Protein AF-A0A954WQY6-F1 (afdb_monomer_lite)

Radius of gyration: 21.57 Å; chains: 1; bounding box: 48×18×63 Å

Foldseek 3Di:
DLVVLVVVLVVLVVVLVVLLVVLVVVVVVLPDDQPPPDDPDPPVLSVVLVVLSVVLVVVLVVLVVVLVVLLVVLVVVLVVLVVVLVVQPDPVSNVVSSVVSSVSSVVSSVVSSVSSVVSSVVSSVSSVVSVPPDD

pLDDT: mean 75.96, std 9.64, range [44.84, 89.06]

Structure (mmCIF, N/CA/C/O backbone):
data_AF-A0A954WQY6-F1
#
_entry.id   AF-A0A954WQY6-F1
#
loop_
_atom_site.group_PDB
_atom_site.id
_atom_site.type_symbol
_atom_site.label_atom_id
_atom_site.label_alt_id
_atom_site.label_comp_id
_atom_site.label_asym_id
_atom_site.label_entity_id
_atom_site.label_seq_id
_atom_site.pdbx_PDB_ins_code
_atom_site.Cartn_x
_atom_site.Cartn_y
_atom_site.Cartn_z
_atom_site.occupancy
_atom_site.B_iso_or_equiv
_atom_site.auth_seq_id
_atom_site.auth_comp_id
_atom_site.auth_asym_id
_atom_site.auth_atom_id
_atom_site.pdbx_PDB_model_num
ATOM 1 N N . MET A 1 1 ? -9.057 7.140 26.410 1.00 55.81 1 MET A N 1
ATOM 2 C CA . MET A 1 1 ? -8.182 6.121 25.776 1.00 55.81 1 MET A CA 1
ATOM 3 C C . MET A 1 1 ? -8.582 5.864 24.334 1.00 55.81 1 MET A C 1
ATOM 5 O O . MET A 1 1 ? -7.704 5.956 23.494 1.00 55.81 1 MET A O 1
ATOM 9 N N . PHE A 1 2 ? -9.859 5.586 24.039 1.00 59.62 2 PHE A N 1
ATOM 10 C CA . PHE A 1 2 ? -10.341 5.414 22.661 1.00 59.62 2 PHE A CA 1
ATOM 11 C C . PHE A 1 2 ? -9.969 6.595 21.755 1.00 59.62 2 PHE A C 1
ATOM 13 O O . PHE A 1 2 ? -9.351 6.368 20.725 1.00 59.62 2 PHE A O 1
ATOM 20 N N . ASP A 1 3 ? -10.215 7.830 22.200 1.00 64.06 3 ASP A N 1
ATOM 21 C CA . ASP A 1 3 ? -9.901 9.039 21.419 1.00 64.06 3 ASP A CA 1
ATOM 22 C C . ASP A 1 3 ? -8.411 9.155 21.086 1.00 64.06 3 ASP A C 1
ATOM 24 O O . ASP A 1 3 ? -8.039 9.417 19.953 1.00 64.06 3 ASP A O 1
ATOM 28 N N . GLN A 1 4 ? -7.535 8.856 22.047 1.00 67.56 4 GLN A N 1
ATOM 29 C CA . GLN A 1 4 ? -6.088 8.893 21.835 1.00 67.56 4 GLN A CA 1
ATOM 30 C C . GLN A 1 4 ? -5.614 7.805 20.860 1.00 67.56 4 GLN A C 1
ATOM 32 O O . GLN A 1 4 ? -4.692 8.025 20.078 1.00 67.56 4 GLN A O 1
ATOM 37 N N . VAL A 1 5 ? -6.232 6.621 20.895 1.00 63.41 5 VAL A N 1
ATOM 38 C CA . VAL A 1 5 ? -5.923 5.544 19.946 1.00 63.41 5 VAL A CA 1
ATOM 39 C C . VAL A 1 5 ? -6.480 5.877 18.557 1.00 63.41 5 VAL A C 1
ATOM 41 O O . VAL A 1 5 ? -5.782 5.655 17.570 1.00 63.41 5 VAL A O 1
ATOM 44 N N . PHE A 1 6 ? -7.667 6.484 18.480 1.00 66.94 6 PHE A N 1
ATOM 45 C CA . PHE A 1 6 ? -8.262 6.973 17.237 1.00 66.94 6 PHE A CA 1
ATOM 46 C C . PHE A 1 6 ? -7.400 8.057 16.593 1.00 66.94 6 PHE A C 1
ATOM 48 O O . PHE A 1 6 ? -7.038 7.941 15.428 1.00 66.94 6 PHE A O 1
ATOM 55 N N . GLU A 1 7 ? -6.982 9.061 17.365 1.00 74.62 7 GLU A N 1
ATOM 56 C CA . GLU A 1 7 ? -6.066 10.106 16.908 1.00 74.62 7 GLU A CA 1
ATOM 57 C C . GLU A 1 7 ? -4.739 9.526 16.409 1.00 74.62 7 GLU A C 1
ATOM 59 O O . GLU A 1 7 ? -4.198 9.984 15.402 1.00 74.62 7 GLU A O 1
ATOM 64 N N . ASN A 1 8 ? -4.201 8.511 17.090 1.00 71.94 8 ASN A N 1
ATOM 65 C CA . ASN A 1 8 ? -2.978 7.840 16.657 1.00 71.94 8 ASN A CA 1
ATOM 66 C C . ASN A 1 8 ? -3.186 7.055 15.357 1.00 71.94 8 ASN A C 1
ATOM 68 O O . ASN A 1 8 ? -2.319 7.101 14.485 1.00 71.94 8 ASN A O 1
ATOM 72 N N . LEU A 1 9 ? -4.321 6.367 15.201 1.00 69.00 9 LEU A N 1
ATOM 73 C CA . LEU A 1 9 ? -4.669 5.675 13.960 1.00 69.00 9 LEU A CA 1
ATOM 74 C C . LEU A 1 9 ? -4.860 6.673 12.818 1.00 69.00 9 LEU A C 1
ATO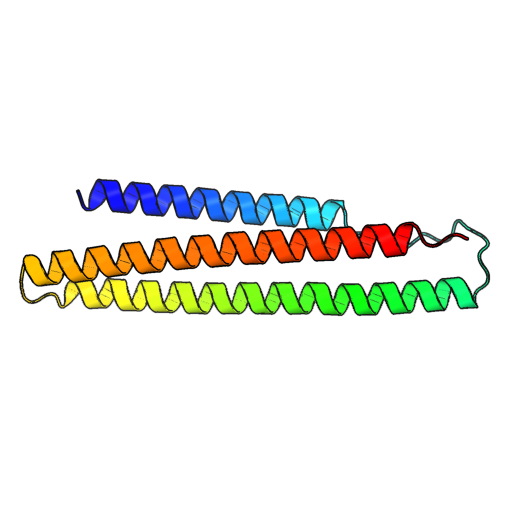M 76 O O . LEU A 1 9 ? -4.337 6.453 11.727 1.00 69.00 9 LEU A O 1
ATOM 80 N N . GLN A 1 10 ? -5.553 7.782 13.068 1.00 74.44 10 GLN A N 1
ATOM 81 C CA . GLN A 1 10 ? -5.750 8.846 12.094 1.00 74.44 10 GLN A CA 1
ATOM 82 C C . GLN A 1 10 ? -4.400 9.414 11.646 1.00 74.44 10 GLN A C 1
ATOM 84 O O . GLN A 1 10 ? -4.107 9.417 10.454 1.00 74.44 10 GLN A O 1
ATOM 89 N N . LYS A 1 11 ? -3.527 9.797 12.586 1.00 79.62 11 LYS A N 1
ATOM 90 C CA . LYS A 1 11 ? -2.174 10.291 12.278 1.00 79.62 11 LYS A CA 1
ATOM 91 C C . LYS A 1 11 ? -1.339 9.261 11.517 1.00 79.62 11 LYS A C 1
ATOM 93 O O . LYS A 1 11 ? -0.632 9.623 10.580 1.00 79.62 11 LYS A O 1
ATOM 98 N N . ALA A 1 12 ? -1.411 7.985 11.895 1.00 73.06 12 ALA A N 1
ATOM 99 C CA . ALA A 1 12 ? -0.694 6.915 11.205 1.00 73.06 12 ALA A CA 1
ATOM 100 C C . ALA A 1 12 ? -1.224 6.693 9.784 1.00 73.06 12 ALA A C 1
ATOM 102 O O . ALA A 1 12 ? -0.437 6.497 8.861 1.00 73.06 12 ALA A O 1
ATOM 103 N N . THR A 1 13 ? -2.539 6.787 9.597 1.00 73.94 13 THR A N 1
ATOM 104 C CA . THR A 1 13 ? -3.191 6.687 8.289 1.00 73.94 13 THR A CA 1
ATOM 105 C C . THR A 1 13 ? -2.808 7.872 7.407 1.00 73.94 13 THR A C 1
ATOM 107 O O . THR A 1 13 ? -2.372 7.674 6.278 1.00 73.94 13 THR A O 1
ATOM 110 N N . GLU A 1 14 ? -2.874 9.100 7.927 1.00 76.88 14 GLU A N 1
ATOM 111 C CA . GLU A 1 14 ? -2.449 10.312 7.216 1.00 76.88 14 GLU A CA 1
ATOM 112 C C . GLU A 1 14 ? -0.964 10.260 6.835 1.00 76.88 14 GLU A C 1
ATOM 114 O O . GLU A 1 14 ? -0.594 10.613 5.714 1.00 76.88 14 GLU A O 1
ATOM 119 N N . SER A 1 15 ? -0.110 9.796 7.752 1.00 78.50 15 SER A N 1
ATOM 120 C CA . SER A 1 15 ? 1.321 9.603 7.504 1.00 78.50 15 SER A CA 1
ATOM 121 C C . SER A 1 15 ? 1.570 8.548 6.426 1.00 78.50 15 SER A C 1
ATOM 123 O O . SER A 1 15 ? 2.341 8.790 5.497 1.00 78.50 15 SER A O 1
ATOM 125 N N . SER A 1 16 ? 0.861 7.416 6.498 1.00 71.69 16 SER A N 1
ATOM 126 C CA . SER A 1 16 ? 0.908 6.370 5.477 1.00 71.69 16 SER A CA 1
ATOM 127 C C . SER A 1 16 ? 0.527 6.948 4.116 1.00 71.69 16 SER A C 1
ATOM 129 O O . SER A 1 16 ? 1.340 6.901 3.201 1.00 71.69 16 SER A O 1
ATOM 131 N N . ILE A 1 17 ? -0.627 7.615 3.995 1.00 74.38 17 ILE A N 1
ATOM 132 C CA . ILE A 1 17 ? -1.092 8.229 2.740 1.00 74.38 17 ILE A CA 1
ATOM 133 C C . ILE A 1 17 ? -0.058 9.210 2.176 1.00 74.38 17 ILE A C 1
ATOM 135 O O . ILE A 1 17 ? 0.242 9.155 0.984 1.00 74.38 17 ILE A O 1
ATOM 139 N N . LYS A 1 18 ? 0.522 10.085 3.008 1.00 79.81 18 LYS A N 1
ATOM 140 C CA . LYS A 1 18 ? 1.582 11.009 2.566 1.00 79.81 18 LYS A CA 1
ATOM 141 C C . LYS A 1 18 ? 2.790 10.258 2.019 1.00 79.81 18 LYS A C 1
ATOM 143 O O . LYS A 1 18 ? 3.254 10.572 0.928 1.00 79.81 18 LYS A O 1
ATOM 148 N N . MET A 1 19 ? 3.251 9.232 2.730 1.00 77.12 19 MET A N 1
ATOM 149 C CA . MET A 1 19 ? 4.355 8.394 2.272 1.00 77.12 19 MET A CA 1
ATOM 150 C C . MET A 1 19 ? 4.021 7.712 0.938 1.00 77.12 19 MET A C 1
ATOM 152 O O . MET A 1 19 ? 4.848 7.716 0.031 1.00 77.12 19 MET A O 1
ATOM 156 N N . GLN A 1 20 ? 2.805 7.180 0.778 1.00 70.44 20 GLN A N 1
ATOM 157 C CA . GLN A 1 20 ? 2.357 6.581 -0.482 1.00 70.44 20 GLN A CA 1
ATOM 158 C C . GLN A 1 20 ? 2.352 7.598 -1.629 1.00 70.44 20 GLN A C 1
ATOM 160 O O . GLN A 1 20 ? 2.790 7.277 -2.733 1.00 70.44 20 GLN A O 1
ATOM 165 N N . GLN A 1 21 ? 1.879 8.821 -1.375 1.00 76.50 21 GLN A N 1
ATOM 166 C CA . GLN A 1 21 ? 1.864 9.904 -2.358 1.00 76.50 21 GLN A CA 1
ATOM 167 C C . GLN A 1 21 ? 3.274 10.338 -2.752 1.00 76.50 21 GLN A C 1
ATOM 169 O O . GLN A 1 21 ? 3.531 10.549 -3.934 1.00 76.50 21 GLN A O 1
ATOM 174 N N . ASP A 1 22 ? 4.190 10.464 -1.796 1.00 81.56 22 ASP A N 1
ATOM 175 C CA . ASP A 1 22 ? 5.565 10.874 -2.079 1.00 81.56 22 ASP A CA 1
ATOM 176 C C . ASP A 1 22 ? 6.344 9.771 -2.801 1.00 81.56 22 ASP A C 1
ATOM 178 O O . ASP A 1 22 ? 7.050 10.058 -3.767 1.00 81.56 22 ASP A O 1
ATOM 182 N N . LEU A 1 23 ? 6.137 8.503 -2.431 1.00 74.06 23 LEU A N 1
ATOM 183 C CA . LEU A 1 23 ? 6.650 7.363 -3.193 1.00 74.06 23 LEU A CA 1
ATOM 184 C C . LEU A 1 23 ? 6.102 7.360 -4.620 1.00 74.06 23 LEU A C 1
ATOM 186 O O . LEU A 1 23 ? 6.867 7.173 -5.559 1.00 74.06 23 LEU A O 1
ATOM 190 N N . PHE A 1 24 ? 4.806 7.619 -4.804 1.00 71.88 24 PHE A N 1
ATOM 191 C CA . PHE A 1 24 ? 4.205 7.702 -6.133 1.00 71.88 24 PHE A CA 1
ATOM 192 C C . PHE A 1 24 ? 4.756 8.876 -6.953 1.00 7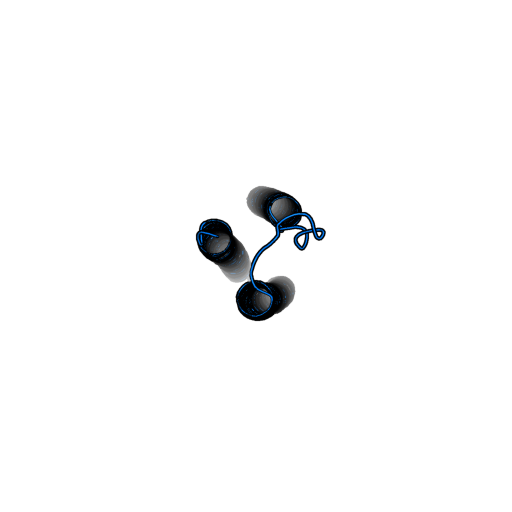1.88 24 PHE A C 1
ATOM 194 O O . PHE A 1 24 ? 5.070 8.703 -8.126 1.00 71.88 24 PHE A O 1
ATOM 201 N N . LYS A 1 25 ? 4.936 10.061 -6.358 1.00 77.94 25 LYS A N 1
ATOM 202 C CA . LYS A 1 25 ? 5.582 11.195 -7.039 1.00 77.94 25 LYS A CA 1
ATOM 203 C C . LYS A 1 25 ? 7.004 10.847 -7.457 1.00 77.94 25 LYS A C 1
ATOM 205 O O . LYS A 1 25 ? 7.370 11.105 -8.596 1.00 77.94 25 LYS A O 1
ATOM 210 N N . ASN A 1 26 ? 7.781 10.241 -6.560 1.00 73.81 26 ASN A N 1
ATOM 211 C CA . ASN A 1 26 ? 9.144 9.811 -6.858 1.00 73.81 26 ASN A CA 1
ATOM 212 C C . ASN A 1 26 ? 9.160 8.742 -7.952 1.00 73.81 26 ASN A C 1
ATOM 214 O O . ASN A 1 26 ? 10.021 8.780 -8.821 1.00 73.81 26 ASN A O 1
ATOM 218 N N . TRP A 1 27 ? 8.181 7.839 -7.957 1.00 70.69 27 TRP A N 1
ATOM 219 C CA . TRP A 1 27 ? 7.988 6.844 -9.007 1.00 70.69 27 TRP A CA 1
ATOM 220 C C . TRP A 1 27 ? 7.685 7.492 -10.359 1.00 70.69 27 TRP A C 1
ATOM 222 O O . TRP A 1 27 ? 8.345 7.177 -11.342 1.00 70.69 27 TRP A O 1
ATOM 232 N N . MET A 1 28 ? 6.772 8.466 -10.400 1.00 70.69 28 MET A N 1
ATOM 233 C CA . MET A 1 28 ? 6.457 9.236 -11.609 1.00 70.69 28 MET A CA 1
ATOM 234 C C . MET A 1 28 ? 7.612 10.139 -12.069 1.00 70.69 28 MET A C 1
ATOM 236 O O . MET A 1 28 ? 7.732 10.407 -13.258 1.00 70.69 28 MET A O 1
ATOM 240 N N . ALA A 1 29 ? 8.459 10.613 -11.153 1.00 70.38 29 ALA A N 1
ATOM 241 C CA . ALA A 1 29 ? 9.625 11.436 -11.470 1.0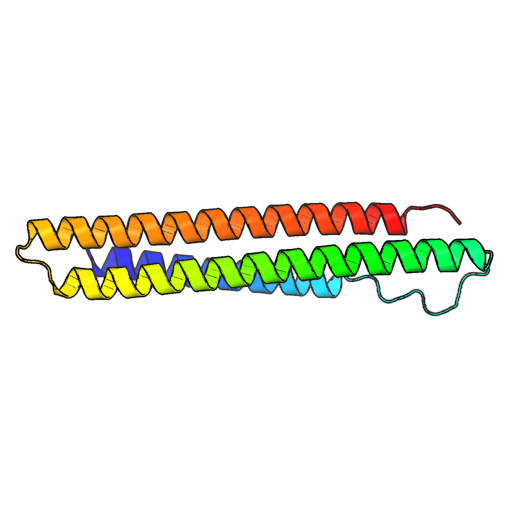0 70.38 29 ALA A CA 1
ATOM 242 C C . ALA A 1 29 ? 10.813 10.602 -11.971 1.00 70.38 29 ALA A C 1
ATOM 244 O O . ALA A 1 29 ? 11.523 11.025 -12.879 1.00 70.38 29 ALA A O 1
ATOM 245 N N . ALA A 1 30 ? 11.019 9.421 -11.386 1.00 65.00 30 ALA A N 1
ATOM 246 C CA . ALA A 1 30 ? 12.020 8.455 -11.825 1.00 65.00 30 ALA A CA 1
ATOM 247 C C . ALA A 1 30 ? 11.580 7.691 -13.076 1.00 65.00 30 ALA A C 1
ATOM 249 O O . ALA A 1 30 ? 12.407 6.999 -13.660 1.00 65.00 30 ALA A O 1
ATOM 250 N N . PHE A 1 31 ? 10.312 7.837 -13.479 1.00 64.25 31 PHE A N 1
ATOM 251 C CA . PHE A 1 31 ? 9.743 7.282 -14.696 1.00 64.25 31 PHE A CA 1
ATOM 252 C C . PHE A 1 31 ? 10.598 7.709 -15.901 1.00 64.25 31 PHE A C 1
ATOM 254 O O . PHE A 1 31 ? 10.590 8.885 -16.279 1.00 64.25 31 PHE A O 1
ATOM 261 N N . PRO A 1 32 ? 11.341 6.778 -16.519 1.00 62.34 32 PRO A N 1
ATOM 262 C CA . PRO A 1 32 ? 12.027 6.992 -17.779 1.00 62.34 32 PRO A CA 1
ATOM 263 C C . PRO A 1 32 ? 11.047 7.548 -18.809 1.00 62.34 32 PRO A C 1
ATOM 265 O O . PRO A 1 32 ? 10.127 6.874 -19.274 1.00 62.34 32 PRO A O 1
ATOM 268 N N . GLN A 1 33 ? 11.237 8.817 -19.162 1.00 62.88 33 GLN A N 1
ATOM 269 C CA . GLN A 1 33 ? 10.660 9.359 -20.381 1.00 62.88 33 GLN A CA 1
ATOM 270 C C . GLN A 1 33 ? 11.235 8.518 -21.523 1.00 62.88 33 GLN A C 1
ATOM 272 O O . GLN A 1 33 ? 12.447 8.293 -21.563 1.00 62.88 33 GLN A O 1
ATOM 277 N N . ALA A 1 34 ? 10.374 8.015 -22.412 1.00 53.41 34 ALA A N 1
ATOM 278 C CA . ALA A 1 34 ? 10.824 7.254 -23.572 1.00 53.41 34 ALA A CA 1
ATOM 279 C C . ALA A 1 34 ? 11.965 8.022 -24.264 1.00 53.41 34 ALA A C 1
ATOM 281 O O . ALA A 1 34 ? 11.844 9.243 -24.412 1.00 53.41 34 ALA A O 1
ATOM 282 N N . PRO A 1 35 ? 13.064 7.357 -24.666 1.00 53.34 35 PRO A N 1
ATOM 283 C CA . PRO A 1 35 ? 14.191 8.022 -25.288 1.00 53.34 35 PRO A CA 1
ATOM 284 C C . PRO A 1 35 ? 13.678 8.762 -26.515 1.00 53.34 35 PRO A C 1
ATOM 286 O O . PRO A 1 35 ? 13.253 8.166 -27.507 1.00 53.34 35 PRO A O 1
ATOM 289 N N . THR A 1 36 ? 13.685 10.087 -26.430 1.00 50.88 36 THR A N 1
ATOM 290 C CA . THR A 1 36 ? 13.365 10.982 -27.530 1.00 50.88 36 THR A CA 1
ATOM 291 C C . THR A 1 36 ? 14.543 10.972 -28.497 1.00 50.88 36 THR A C 1
ATOM 293 O O . THR A 1 36 ? 15.374 11.866 -28.506 1.00 50.88 36 THR A O 1
ATOM 296 N N . ALA A 1 37 ? 14.637 9.895 -29.281 1.00 49.72 37 ALA A N 1
ATOM 297 C CA . ALA A 1 37 ? 15.262 9.834 -30.603 1.00 49.72 37 ALA A CA 1
ATOM 298 C C . ALA A 1 37 ? 16.617 10.562 -30.796 1.00 49.72 37 ALA A C 1
ATOM 300 O O . ALA A 1 37 ? 16.830 11.169 -31.842 1.00 49.72 37 ALA A O 1
ATOM 301 N N . ALA A 1 38 ? 17.540 10.506 -29.828 1.00 47.09 38 ALA A N 1
ATOM 302 C CA . ALA A 1 38 ? 18.819 11.227 -29.918 1.00 47.09 38 ALA A CA 1
ATOM 303 C C . ALA A 1 38 ? 20.071 10.334 -30.017 1.00 47.09 38 ALA A C 1
ATOM 305 O O . ALA A 1 38 ? 21.168 10.863 -30.181 1.00 47.09 38 ALA A O 1
ATOM 306 N N . VAL A 1 39 ? 19.948 9.002 -29.943 1.00 51.62 39 VAL A N 1
ATOM 307 C CA . VAL A 1 39 ? 21.108 8.092 -29.971 1.00 51.62 39 VAL A CA 1
ATOM 308 C C . VAL A 1 39 ? 21.034 7.180 -31.200 1.00 51.62 39 VAL A C 1
ATOM 310 O O . VAL A 1 39 ? 20.012 6.517 -31.386 1.00 51.62 39 VAL A O 1
ATOM 313 N N . PRO A 1 40 ? 22.085 7.116 -32.041 1.00 50.72 40 PRO A N 1
ATOM 314 C CA . PRO A 1 40 ? 22.144 6.204 -33.174 1.00 50.72 40 PRO A CA 1
ATOM 315 C C . PRO A 1 40 ? 22.466 4.793 -32.663 1.00 50.72 40 PRO A C 1
ATOM 317 O O . PRO A 1 40 ? 23.600 4.333 -32.746 1.00 50.72 40 PRO A O 1
ATOM 320 N N . ALA A 1 41 ? 21.474 4.124 -32.080 1.00 61.91 41 ALA A N 1
ATOM 321 C CA . ALA A 1 41 ? 21.548 2.703 -31.758 1.00 61.91 41 ALA A CA 1
ATOM 322 C C . ALA A 1 41 ? 20.963 1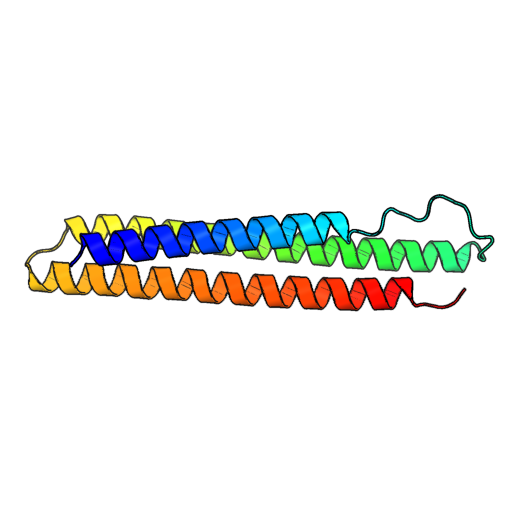.872 -32.919 1.00 61.91 41 ALA A C 1
ATOM 324 O O . ALA A 1 41 ? 20.085 2.365 -33.636 1.00 61.91 41 ALA A O 1
ATOM 325 N N . PRO A 1 42 ? 21.421 0.622 -33.127 1.00 65.56 42 PRO A N 1
ATOM 326 C CA . PRO A 1 42 ? 20.803 -0.293 -34.084 1.00 65.56 42 PRO A CA 1
ATOM 327 C C . PRO A 1 42 ? 19.298 -0.408 -33.813 1.00 65.56 42 PRO A C 1
ATOM 329 O O . PRO A 1 42 ? 18.889 -0.524 -32.656 1.00 65.56 42 PRO A O 1
ATOM 332 N N . THR A 1 43 ? 18.474 -0.392 -34.863 1.00 68.25 43 THR A N 1
ATOM 333 C CA . THR A 1 43 ? 17.003 -0.464 -34.758 1.00 68.25 43 THR A CA 1
ATOM 334 C C . THR A 1 43 ? 16.538 -1.624 -33.879 1.00 68.25 43 THR A C 1
ATOM 336 O O . THR A 1 43 ? 15.677 -1.435 -33.025 1.00 68.25 43 THR A O 1
ATOM 339 N N . ASP A 1 44 ? 17.197 -2.775 -33.989 1.00 73.38 44 ASP A N 1
ATOM 340 C CA . ASP A 1 44 ? 16.862 -3.999 -33.256 1.00 73.38 44 ASP A CA 1
ATOM 341 C C . ASP A 1 44 ? 17.140 -3.874 -31.745 1.00 73.38 44 ASP A C 1
ATOM 343 O O . ASP A 1 44 ? 16.413 -4.421 -30.915 1.00 73.38 44 ASP A O 1
ATOM 347 N N . ALA A 1 45 ? 18.169 -3.109 -31.357 1.00 73.19 45 ALA A N 1
ATOM 348 C CA . ALA A 1 45 ? 18.481 -2.837 -29.954 1.00 73.19 45 ALA A CA 1
ATOM 349 C C . ALA A 1 45 ? 17.459 -1.872 -29.332 1.00 73.19 45 ALA A C 1
ATOM 351 O O . ALA A 1 45 ? 17.064 -2.046 -28.177 1.00 73.19 45 ALA A O 1
ATOM 352 N N . ILE A 1 46 ? 16.985 -0.893 -30.112 1.00 73.69 46 ILE A N 1
ATOM 353 C CA . ILE A 1 46 ? 15.923 0.036 -29.703 1.00 73.69 46 ILE A CA 1
ATOM 354 C C . ILE A 1 46 ? 14.590 -0.706 -29.550 1.00 73.69 46 ILE A C 1
ATOM 356 O O . ILE A 1 46 ? 13.869 -0.462 -28.583 1.00 73.69 46 ILE A O 1
ATOM 360 N N . GLU A 1 47 ? 14.258 -1.617 -30.466 1.00 77.69 47 GLU A N 1
ATOM 361 C CA . GLU A 1 47 ? 13.045 -2.439 -30.380 1.00 77.69 47 GLU A CA 1
ATOM 362 C C . GLU A 1 47 ? 13.080 -3.398 -29.186 1.00 77.69 47 GLU A C 1
ATOM 364 O O . GLU A 1 47 ? 12.108 -3.471 -28.434 1.00 77.69 47 GLU A O 1
ATOM 369 N N . LEU A 1 48 ? 14.210 -4.070 -28.938 1.00 80.88 48 LEU A N 1
ATOM 370 C CA . LEU A 1 48 ? 14.369 -4.935 -27.767 1.00 80.88 48 LEU A CA 1
ATOM 371 C C . LEU A 1 48 ? 14.277 -4.144 -26.455 1.00 80.88 48 LEU A C 1
ATOM 373 O O . LEU A 1 48 ? 13.630 -4.592 -25.507 1.00 80.88 48 LEU A O 1
ATOM 377 N N . TRP A 1 49 ? 14.915 -2.971 -26.389 1.00 79.69 49 TRP A N 1
ATOM 378 C CA . TRP A 1 49 ? 14.822 -2.080 -25.233 1.00 79.69 49 TRP A CA 1
ATOM 379 C C . TRP A 1 49 ? 13.380 -1.611 -25.014 1.00 79.69 49 TRP A C 1
ATOM 381 O O . TRP A 1 49 ? 12.886 -1.683 -23.891 1.00 79.69 49 TRP A O 1
ATOM 391 N N . ARG A 1 50 ? 12.675 -1.214 -26.084 1.00 78.00 50 ARG A N 1
ATOM 392 C CA . ARG A 1 50 ? 11.264 -0.803 -26.036 1.00 78.00 50 ARG A CA 1
ATOM 393 C C . ARG A 1 50 ? 10.373 -1.928 -25.518 1.00 78.00 50 ARG A C 1
ATOM 395 O O . ARG A 1 50 ? 9.567 -1.683 -24.630 1.00 78.00 50 ARG A O 1
ATOM 402 N N . HIS A 1 51 ? 10.531 -3.148 -26.022 1.00 82.81 51 HIS A N 1
ATOM 403 C CA . HIS A 1 51 ? 9.739 -4.284 -25.553 1.00 82.81 51 HIS A CA 1
ATOM 404 C C . HIS A 1 51 ? 9.986 -4.592 -24.075 1.00 82.81 51 HIS A C 1
ATOM 406 O O . HIS A 1 51 ? 9.032 -4.752 -23.317 1.00 82.81 51 HIS A O 1
ATOM 412 N N . LYS A 1 52 ? 11.252 -4.600 -23.637 1.00 82.19 52 LYS A N 1
ATOM 413 C CA . LYS A 1 52 ? 11.593 -4.779 -22.215 1.00 82.19 52 LYS A CA 1
ATOM 414 C C . LYS A 1 52 ? 11.033 -3.654 -21.345 1.00 82.19 52 LYS A C 1
ATOM 416 O O . LYS A 1 52 ? 10.584 -3.908 -20.232 1.00 82.19 52 LYS A O 1
ATOM 421 N N . TRP A 1 53 ? 11.050 -2.422 -21.851 1.00 80.56 53 TRP A N 1
ATOM 422 C CA . TRP A 1 53 ? 10.450 -1.263 -21.198 1.00 80.56 53 TRP A CA 1
ATOM 423 C C . TRP A 1 53 ? 8.936 -1.435 -21.026 1.00 80.56 53 TRP A C 1
ATOM 425 O O . TRP A 1 53 ? 8.422 -1.308 -19.916 1.00 80.56 53 TRP A O 1
ATOM 435 N N . GLU A 1 54 ? 8.226 -1.772 -22.103 1.00 81.69 54 GLU A N 1
ATOM 436 C CA . GLU A 1 54 ? 6.776 -1.987 -22.102 1.00 81.69 54 GLU A CA 1
ATOM 437 C C . GLU A 1 54 ? 6.359 -3.117 -21.152 1.00 81.69 54 GLU A C 1
ATOM 439 O O . GLU A 1 54 ? 5.431 -2.936 -20.363 1.00 81.69 54 GLU A O 1
ATOM 444 N N . GLU A 1 55 ? 7.066 -4.250 -21.175 1.00 85.44 55 GLU A N 1
ATOM 445 C CA . GLU A 1 55 ? 6.804 -5.391 -20.291 1.00 85.44 55 GLU A CA 1
ATOM 446 C C . GLU A 1 55 ? 6.992 -5.011 -18.819 1.00 85.44 55 GLU A C 1
ATOM 448 O O . GLU A 1 55 ? 6.112 -5.235 -17.985 1.00 85.44 55 GLU A O 1
ATOM 453 N N . LEU A 1 56 ? 8.107 -4.354 -18.502 1.00 82.44 56 LEU A N 1
ATOM 454 C CA . LEU A 1 56 ? 8.412 -3.907 -17.149 1.00 82.44 56 LEU A CA 1
ATOM 455 C C . LEU A 1 56 ? 7.374 -2.893 -16.645 1.00 82.44 56 LEU A C 1
ATOM 457 O O . LEU A 1 56 ? 6.970 -2.937 -15.475 1.00 82.44 56 LEU A O 1
ATOM 461 N N . MET A 1 57 ? 6.909 -2.002 -17.522 1.00 78.75 57 MET A N 1
ATOM 462 C CA . MET A 1 57 ? 5.865 -1.037 -17.196 1.00 78.75 57 MET A CA 1
ATOM 463 C C . MET A 1 57 ? 4.507 -1.692 -16.962 1.00 78.75 57 MET A C 1
ATOM 465 O O . MET A 1 57 ? 3.833 -1.353 -15.985 1.00 78.75 57 MET A O 1
ATOM 469 N N . ALA A 1 58 ? 4.120 -2.646 -17.808 1.00 84.56 58 ALA A N 1
ATOM 470 C CA . ALA A 1 58 ? 2.891 -3.409 -17.636 1.00 84.56 58 ALA A CA 1
ATOM 471 C C . ALA A 1 58 ? 2.889 -4.166 -16.297 1.00 84.56 58 ALA A C 1
ATOM 473 O O . ALA A 1 58 ? 1.916 -4.088 -15.543 1.00 84.56 58 ALA A O 1
ATOM 474 N N . ASP A 1 59 ? 4.005 -4.815 -15.958 1.00 85.00 59 ASP A N 1
ATOM 475 C CA . ASP A 1 59 ? 4.188 -5.517 -14.686 1.00 85.00 59 ASP A CA 1
ATOM 476 C C . ASP A 1 59 ? 4.092 -4.577 -13.479 1.00 85.00 59 ASP A C 1
ATOM 478 O O . ASP A 1 59 ? 3.430 -4.892 -12.485 1.00 85.00 59 ASP A O 1
ATOM 482 N N . SER A 1 60 ? 4.725 -3.404 -13.560 1.00 78.62 60 SER A N 1
ATOM 483 C CA . SER A 1 60 ? 4.728 -2.423 -12.468 1.00 78.62 60 SER A CA 1
ATOM 484 C C . SER A 1 60 ? 3.329 -1.849 -12.220 1.00 78.62 60 SER A C 1
ATOM 486 O O . SER A 1 60 ? 2.878 -1.789 -11.075 1.00 78.62 60 SER A O 1
ATOM 488 N N . LEU A 1 61 ? 2.604 -1.501 -13.289 1.00 79.19 61 LEU A N 1
ATOM 489 C CA . LEU A 1 61 ? 1.220 -1.020 -13.209 1.00 79.19 61 LEU A CA 1
ATOM 490 C C . LEU A 1 61 ? 0.270 -2.094 -12.673 1.00 79.19 61 LEU A C 1
ATOM 492 O O . LEU A 1 61 ? -0.603 -1.798 -11.855 1.00 79.19 61 LEU A O 1
ATOM 496 N N . LYS A 1 62 ? 0.452 -3.350 -13.095 1.00 86.31 62 LYS A N 1
ATOM 497 C CA . LYS A 1 62 ? -0.340 -4.477 -12.597 1.00 86.31 62 LYS A CA 1
ATOM 498 C C . LYS A 1 62 ? -0.170 -4.654 -11.088 1.00 86.31 62 LYS A C 1
ATOM 500 O O . LYS A 1 62 ? -1.170 -4.734 -10.378 1.00 86.31 62 LYS A O 1
ATOM 505 N N . ARG A 1 63 ? 1.068 -4.648 -10.583 1.00 82.88 63 ARG A N 1
ATOM 506 C CA . ARG A 1 63 ? 1.344 -4.753 -9.137 1.00 82.88 63 ARG A CA 1
ATOM 507 C C . ARG A 1 63 ? 0.765 -3.585 -8.352 1.00 82.88 63 ARG A C 1
ATOM 509 O O . ARG A 1 63 ? 0.162 -3.792 -7.303 1.00 82.88 63 ARG A O 1
ATOM 516 N N . GLN A 1 64 ? 0.898 -2.366 -8.875 1.00 76.31 64 GLN A N 1
ATOM 517 C CA . GLN A 1 64 ? 0.312 -1.190 -8.242 1.00 76.31 64 GLN A CA 1
ATOM 518 C C . GLN A 1 64 ? -1.212 -1.323 -8.130 1.00 76.31 64 GLN A C 1
ATOM 520 O O . GLN A 1 64 ? -1.770 -1.040 -7.071 1.00 76.31 64 GLN A O 1
ATOM 525 N N . LYS A 1 65 ? -1.882 -1.792 -9.189 1.00 82.69 65 LYS A N 1
ATOM 526 C CA . LYS A 1 65 ? -3.320 -2.068 -9.153 1.00 82.69 65 LYS A CA 1
ATOM 527 C C . LYS A 1 65 ? -3.666 -3.108 -8.085 1.00 82.69 65 LYS A C 1
ATOM 529 O O . LYS A 1 65 ? -4.526 -2.844 -7.254 1.00 82.69 65 LYS A O 1
ATOM 534 N N . GLU A 1 66 ? -2.973 -4.246 -8.064 1.00 86.56 66 GLU A N 1
ATOM 535 C CA . GLU A 1 66 ? -3.203 -5.302 -7.066 1.00 86.56 66 GLU A CA 1
ATOM 536 C C . GLU A 1 66 ? -3.018 -4.797 -5.624 1.00 86.56 66 GLU A C 1
ATOM 538 O O . GLU A 1 66 ? -3.730 -5.223 -4.714 1.00 86.56 66 GLU A O 1
ATOM 543 N N . LEU A 1 67 ? -2.070 -3.884 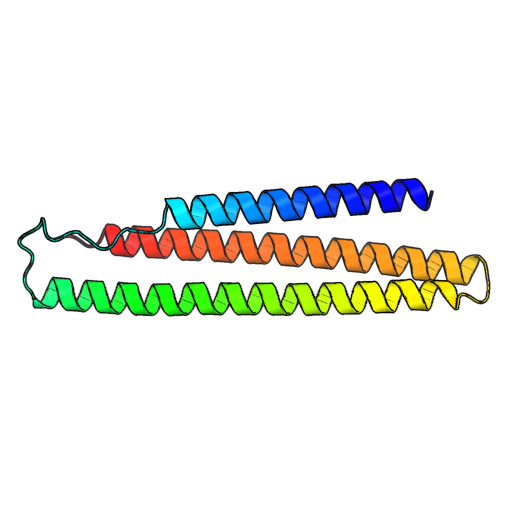-5.401 1.00 79.56 67 LEU A N 1
ATOM 544 C CA . LEU A 1 67 ? -1.845 -3.250 -4.103 1.00 79.56 67 LEU A CA 1
ATOM 545 C C . LEU A 1 67 ? -3.001 -2.313 -3.715 1.00 79.56 67 LEU A C 1
ATOM 547 O O . LEU A 1 67 ? -3.448 -2.331 -2.568 1.00 79.56 67 LEU A O 1
ATOM 551 N N . VAL A 1 68 ? -3.502 -1.520 -4.666 1.00 77.44 68 VAL A N 1
ATOM 552 C CA . VAL A 1 68 ? -4.669 -0.649 -4.463 1.00 77.44 68 VAL A CA 1
ATOM 553 C C . VAL A 1 68 ? -5.915 -1.476 -4.149 1.00 77.44 68 VAL A C 1
ATOM 555 O O . VAL A 1 68 ? -6.598 -1.170 -3.173 1.00 77.44 68 VAL A O 1
ATOM 558 N N . ASP A 1 69 ? -6.170 -2.547 -4.902 1.00 84.31 69 ASP A N 1
ATOM 559 C CA . ASP A 1 69 ? -7.315 -3.439 -4.680 1.00 84.31 69 ASP A CA 1
ATOM 560 C C . ASP A 1 69 ? -7.266 -4.047 -3.264 1.00 84.31 69 ASP A C 1
ATOM 562 O O . ASP A 1 69 ? -8.234 -3.962 -2.507 1.00 84.31 69 ASP A O 1
ATOM 566 N N . LYS A 1 70 ? -6.097 -4.550 -2.837 1.00 84.12 70 LYS A N 1
ATOM 567 C CA . LYS A 1 70 ? -5.896 -5.062 -1.468 1.00 84.12 70 LYS A CA 1
ATOM 568 C C . LYS A 1 70 ? -6.129 -4.005 -0.390 1.00 84.12 70 LYS A C 1
ATOM 570 O O . LYS A 1 70 ? -6.626 -4.332 0.687 1.00 84.12 70 LYS A O 1
ATOM 575 N N . ASN A 1 71 ? -5.754 -2.753 -0.650 1.00 78.00 71 ASN A N 1
ATOM 576 C CA . ASN A 1 71 ? -5.977 -1.664 0.294 1.00 78.00 71 ASN A CA 1
ATOM 577 C C . ASN A 1 71 ? -7.475 -1.365 0.466 1.00 78.00 71 ASN A C 1
ATOM 579 O O . ASN A 1 71 ? -7.943 -1.203 1.591 1.00 78.00 71 ASN A O 1
ATOM 583 N N . TYR A 1 72 ? -8.238 -1.344 -0.630 1.00 78.81 72 TYR A N 1
ATOM 584 C CA . TYR A 1 72 ? -9.693 -1.175 -0.570 1.00 78.81 72 TYR A CA 1
ATOM 585 C C . TYR A 1 72 ? -10.385 -2.328 0.165 1.00 78.81 72 TYR A C 1
ATOM 587 O O . TYR A 1 72 ? -11.277 -2.081 0.980 1.00 78.81 72 TYR A O 1
ATOM 595 N N . ASP A 1 73 ? -9.945 -3.569 -0.048 1.00 85.88 73 ASP A N 1
ATOM 596 C CA . ASP A 1 73 ? -10.460 -4.725 0.693 1.00 85.88 73 ASP A CA 1
ATOM 597 C C . ASP A 1 73 ? -10.183 -4.610 2.200 1.00 85.88 73 ASP A C 1
ATOM 599 O O . ASP A 1 73 ? -11.060 -4.874 3.026 1.00 85.88 73 ASP A O 1
ATOM 603 N N . ALA A 1 74 ? -8.969 -4.195 2.577 1.00 82.19 74 ALA A N 1
ATOM 604 C CA . ALA A 1 74 ? -8.608 -3.981 3.976 1.00 82.19 74 ALA A CA 1
ATOM 605 C C . ALA A 1 74 ? -9.430 -2.846 4.610 1.00 82.19 74 ALA A C 1
ATOM 607 O O . ALA A 1 74 ? -9.924 -2.993 5.729 1.00 82.19 74 ALA A O 1
ATOM 608 N N . ALA A 1 75 ? -9.633 -1.744 3.883 1.00 75.19 75 ALA A N 1
ATOM 609 C CA . ALA A 1 75 ? -10.456 -0.626 4.333 1.00 75.19 75 ALA A CA 1
ATOM 610 C C . ALA A 1 75 ? -11.928 -1.031 4.519 1.00 75.19 75 ALA A C 1
ATOM 612 O O . ALA A 1 75 ? -12.536 -0.679 5.528 1.00 75.19 75 ALA A O 1
ATOM 613 N N . THR A 1 76 ? -12.483 -1.824 3.598 1.00 81.19 76 THR A N 1
ATOM 614 C CA . THR A 1 76 ? -13.853 -2.354 3.705 1.00 81.19 76 THR A CA 1
ATOM 615 C C . THR A 1 76 ? -14.021 -3.198 4.967 1.00 81.19 76 THR A C 1
ATOM 617 O O . THR A 1 76 ? -14.930 -2.950 5.754 1.00 81.19 76 THR A O 1
ATOM 620 N N . LYS A 1 77 ? -13.089 -4.122 5.235 1.00 82.69 77 LYS A N 1
ATOM 621 C CA . LYS A 1 77 ? -13.108 -4.952 6.454 1.00 82.69 77 LYS A CA 1
ATOM 622 C C . LYS A 1 77 ? -12.985 -4.128 7.735 1.00 82.69 77 LYS A C 1
ATOM 624 O O . LYS A 1 77 ? -13.614 -4.450 8.745 1.00 82.69 77 LYS A O 1
ATOM 629 N N . ALA A 1 78 ? -12.185 -3.062 7.707 1.00 78.81 78 ALA A N 1
ATOM 630 C CA . ALA A 1 78 ? -12.071 -2.145 8.834 1.00 78.81 78 ALA A CA 1
ATOM 631 C C . ALA A 1 78 ? -13.399 -1.411 9.091 1.00 78.81 78 ALA A C 1
ATOM 633 O O . ALA A 1 78 ? -13.824 -1.321 10.240 1.00 78.81 78 ALA A O 1
ATOM 634 N N . LEU A 1 79 ? -14.092 -0.956 8.040 1.00 76.00 79 LEU A N 1
ATOM 635 C CA . LEU A 1 79 ? -15.422 -0.342 8.151 1.00 76.00 79 LEU A CA 1
ATOM 636 C C . LEU A 1 79 ? -16.469 -1.319 8.702 1.00 76.00 79 LEU A C 1
ATOM 638 O O . LEU A 1 79 ? -17.214 -0.964 9.611 1.00 76.00 79 LEU A O 1
ATOM 642 N N . GLU A 1 80 ? -16.491 -2.563 8.224 1.00 81.69 80 GLU A N 1
ATOM 643 C CA . GLU A 1 80 ? -17.363 -3.616 8.769 1.00 81.69 80 GLU A CA 1
ATOM 644 C C . GLU A 1 80 ? -17.096 -3.860 10.261 1.00 81.69 80 GLU A C 1
ATOM 646 O O . GLU A 1 80 ? -18.021 -3.987 11.065 1.00 81.69 80 GLU A O 1
ATOM 651 N N . SER A 1 81 ? -15.820 -3.863 10.651 1.00 77.75 81 SER A N 1
ATOM 652 C CA . SER A 1 81 ? -15.400 -4.041 12.042 1.00 77.75 81 SER A CA 1
ATOM 653 C C . SER A 1 81 ? -15.784 -2.853 12.927 1.00 77.75 81 SER A C 1
ATOM 655 O O . SER A 1 81 ? -16.096 -3.057 14.098 1.00 77.75 81 SER A O 1
ATOM 657 N N . ILE A 1 82 ? -15.815 -1.631 12.382 1.00 76.31 82 ILE A N 1
ATOM 658 C CA . ILE A 1 82 ? -16.333 -0.443 13.078 1.00 76.31 82 ILE A CA 1
ATOM 659 C C . ILE A 1 82 ? -17.822 -0.617 13.387 1.00 76.31 82 ILE A C 1
ATOM 661 O O . ILE A 1 82 ? -18.220 -0.417 14.531 1.00 76.31 82 ILE A O 1
ATOM 665 N N . PHE A 1 83 ? -18.636 -1.054 12.424 1.00 74.94 83 PHE A N 1
ATOM 666 C CA . PHE A 1 83 ? -20.062 -1.292 12.679 1.00 74.94 83 PHE A CA 1
ATOM 667 C C . PHE A 1 83 ? -20.286 -2.410 13.706 1.00 74.94 83 PHE A C 1
ATOM 669 O O . PHE A 1 83 ? -21.128 -2.285 14.589 1.00 74.94 83 PHE A O 1
ATOM 676 N N . ALA A 1 84 ? -19.460 -3.459 13.690 1.00 76.88 84 ALA A N 1
ATOM 677 C CA . ALA A 1 84 ? -19.541 -4.531 14.681 1.00 76.88 84 ALA A CA 1
ATOM 678 C C . ALA A 1 84 ? -19.234 -4.071 16.123 1.00 76.88 84 ALA A C 1
ATOM 680 O O . ALA A 1 84 ? -19.642 -4.745 17.077 1.00 76.88 84 ALA A O 1
ATOM 681 N N . VAL A 1 85 ? -18.512 -2.957 16.309 1.00 77.25 85 VAL A N 1
ATOM 682 C CA . VAL A 1 85 ? -18.268 -2.346 17.629 1.00 77.25 85 VAL A CA 1
ATOM 683 C C . VAL A 1 85 ? -19.557 -1.763 18.216 1.00 77.25 85 VAL A C 1
ATOM 685 O O . VAL A 1 85 ? -19.739 -1.838 19.431 1.00 77.25 85 VAL A O 1
ATOM 688 N N . GLU A 1 86 ? -20.469 -1.247 17.386 1.00 74.88 86 GLU A N 1
ATOM 689 C CA . GLU A 1 86 ? -21.767 -0.720 17.841 1.00 74.88 86 GLU A CA 1
ATOM 690 C C . GLU A 1 86 ? -22.663 -1.828 18.420 1.00 74.88 86 GLU A C 1
ATOM 692 O O . GLU A 1 86 ? -23.394 -1.597 19.381 1.00 74.88 86 GLU A O 1
ATOM 697 N N . ASP A 1 87 ? -22.511 -3.063 17.933 1.00 82.69 87 ASP A N 1
ATOM 698 C CA . ASP A 1 87 ? -23.207 -4.259 18.433 1.00 82.69 87 ASP A CA 1
ATOM 699 C C . ASP A 1 87 ? -22.599 -4.840 19.728 1.00 82.69 87 ASP A C 1
ATOM 701 O O . ASP A 1 87 ? -22.826 -6.007 20.077 1.00 82.69 87 ASP A O 1
ATOM 705 N N . ALA A 1 88 ? -21.739 -4.098 20.428 1.00 85.81 88 ALA A N 1
ATOM 706 C CA . ALA A 1 88 ? -21.125 -4.574 21.662 1.00 85.81 88 ALA A CA 1
ATOM 707 C C . ALA A 1 88 ? -22.162 -4.757 22.782 1.00 85.81 88 ALA A C 1
ATOM 709 O O . ALA A 1 88 ? -22.916 -3.848 23.125 1.00 85.81 88 ALA A O 1
ATOM 710 N N . LYS A 1 89 ? -22.170 -5.939 23.408 1.00 87.88 89 LYS A N 1
ATOM 711 C CA . LYS A 1 89 ? -23.159 -6.286 24.451 1.00 87.88 89 LYS A CA 1
ATOM 712 C C . LYS A 1 89 ? -22.724 -5.895 25.861 1.00 87.88 89 LYS A C 1
ATOM 714 O O . LYS A 1 89 ? -23.520 -5.966 26.796 1.00 87.88 89 LYS A O 1
ATOM 719 N N . SER A 1 90 ? -21.455 -5.535 26.037 1.00 89.06 90 SER A N 1
ATOM 720 C CA . SER A 1 90 ? -20.886 -5.137 27.322 1.00 89.06 90 SER A CA 1
ATOM 721 C C . SER A 1 90 ? -19.673 -4.216 27.137 1.00 89.06 90 SER A C 1
ATOM 723 O O . SER A 1 90 ? -19.066 -4.205 26.065 1.00 89.06 90 SER A O 1
ATOM 725 N N . PRO A 1 91 ? -19.255 -3.480 28.184 1.00 84.94 91 PRO A N 1
ATOM 726 C CA . PRO A 1 91 ? -18.038 -2.667 28.134 1.00 84.94 91 PRO A CA 1
ATOM 727 C C . PRO A 1 91 ? -16.764 -3.470 27.818 1.00 84.94 91 PRO A C 1
ATOM 729 O O . PRO A 1 91 ? -15.871 -2.964 27.143 1.00 84.94 91 PRO A O 1
ATOM 732 N N . GLN A 1 92 ? -16.678 -4.725 28.275 1.00 87.00 92 GLN A N 1
ATOM 733 C CA . GLN A 1 92 ? -15.547 -5.611 27.969 1.00 87.00 92 GLN A CA 1
ATOM 734 C C . GLN A 1 92 ? -15.564 -6.089 26.515 1.00 87.00 92 GLN A C 1
ATOM 736 O O . GLN A 1 92 ? -14.517 -6.093 25.871 1.00 87.00 92 GLN A O 1
ATOM 741 N N . ASP A 1 93 ? -16.741 -6.427 25.984 1.00 84.00 93 ASP A N 1
ATOM 742 C CA . ASP A 1 93 ? -16.919 -6.777 24.570 1.00 84.00 93 ASP A CA 1
ATOM 743 C C . ASP A 1 93 ? -16.558 -5.586 23.666 1.00 84.00 93 ASP A C 1
ATOM 745 O O . ASP A 1 93 ? -15.777 -5.720 22.726 1.00 84.00 93 ASP A O 1
ATOM 749 N N . TYR A 1 94 ? -17.010 -4.381 24.030 1.00 82.75 94 TYR A N 1
ATOM 750 C CA . TYR A 1 94 ? -16.635 -3.136 23.355 1.00 82.75 94 TYR A CA 1
ATOM 751 C C . TYR A 1 94 ? -15.115 -2.938 23.340 1.00 82.75 94 TYR A C 1
ATOM 753 O O . TYR A 1 94 ? -14.522 -2.735 22.281 1.00 82.75 94 TYR A O 1
ATOM 761 N N . GLN A 1 95 ? -14.459 -3.048 24.501 1.00 83.75 95 GLN A N 1
ATOM 762 C CA . GLN A 1 95 ? -13.010 -2.878 24.607 1.00 83.75 95 GLN A CA 1
ATOM 763 C C . GLN A 1 95 ? -12.247 -3.891 23.742 1.00 83.75 95 GLN A C 1
ATOM 765 O O . GLN A 1 95 ? -11.263 -3.523 23.093 1.00 83.75 95 GLN A O 1
ATOM 770 N N . GLN A 1 96 ? -12.694 -5.147 23.707 1.00 86.25 96 GLN A N 1
ATOM 771 C CA . GLN A 1 96 ? -12.078 -6.192 22.897 1.00 86.25 96 GLN A CA 1
ATOM 772 C C . GLN A 1 96 ? -12.229 -5.906 21.399 1.00 86.25 96 GLN A C 1
ATOM 774 O O . GLN A 1 96 ? -11.230 -5.918 20.679 1.00 86.25 96 GLN A O 1
ATOM 779 N N . LYS A 1 97 ? -13.446 -5.590 20.938 1.00 84.00 97 LYS A N 1
ATOM 780 C CA . LYS A 1 97 ? -13.728 -5.282 19.527 1.00 84.00 97 LYS A CA 1
ATOM 781 C C . LYS A 1 97 ? -12.956 -4.060 19.040 1.00 84.00 97 LYS A C 1
ATOM 783 O O . LYS A 1 97 ? -12.342 -4.099 17.981 1.00 84.00 97 LYS A O 1
ATOM 788 N N . VAL A 1 98 ? -12.913 -3.007 19.851 1.00 82.50 98 VAL A N 1
ATOM 789 C CA . VAL A 1 98 ? -12.119 -1.804 19.586 1.00 82.50 98 VAL A CA 1
ATOM 790 C C . VAL A 1 98 ? -10.629 -2.127 19.483 1.00 82.50 98 VAL A C 1
ATOM 792 O O . VAL A 1 98 ? -9.959 -1.679 18.555 1.00 82.50 98 VAL A O 1
ATOM 795 N N . THR A 1 99 ? -10.090 -2.899 20.429 1.00 84.00 99 THR A N 1
ATOM 796 C CA . THR A 1 99 ? -8.666 -3.266 20.423 1.00 84.00 99 THR A CA 1
ATOM 797 C C . THR A 1 99 ? -8.318 -4.062 19.170 1.00 84.00 99 THR A C 1
ATOM 799 O O . THR A 1 99 ? -7.296 -3.800 18.535 1.00 84.00 99 THR A O 1
ATOM 802 N N . GLU A 1 100 ? -9.183 -5.000 18.791 1.00 84.88 100 GLU A N 1
ATOM 803 C CA . GLU A 1 100 ? -9.000 -5.815 17.598 1.00 84.88 100 GLU A CA 1
ATOM 804 C C . GLU A 1 100 ? -9.090 -4.982 16.315 1.00 84.88 100 GLU A C 1
ATOM 806 O O . GLU A 1 100 ? -8.206 -5.096 15.467 1.00 84.88 100 GLU A O 1
ATOM 811 N N . LEU A 1 101 ? -10.070 -4.076 16.211 1.00 83.50 101 LEU A N 1
ATOM 812 C CA . LEU A 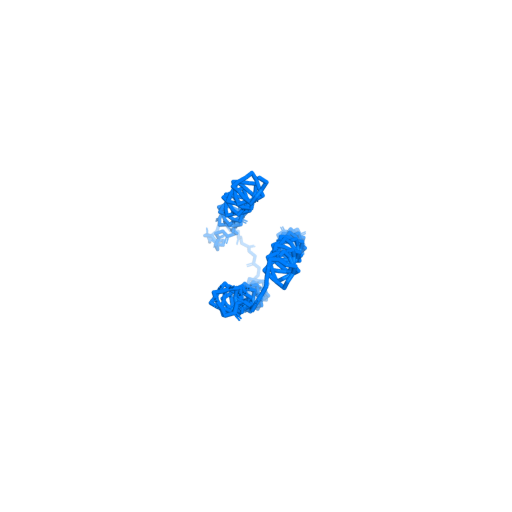1 101 ? -10.194 -3.123 15.105 1.00 83.50 101 LEU A CA 1
ATOM 813 C C . LEU A 1 101 ? -8.894 -2.335 14.903 1.00 83.50 101 LEU A C 1
ATOM 815 O O . LEU A 1 101 ? -8.367 -2.267 13.790 1.00 83.50 101 LEU A O 1
ATOM 819 N N . TYR A 1 102 ? -8.347 -1.758 15.976 1.00 80.44 102 TYR A N 1
ATOM 820 C CA . TYR A 1 102 ? -7.105 -0.995 15.886 1.00 80.44 102 TYR A CA 1
ATOM 821 C C . TYR A 1 102 ? -5.924 -1.877 15.503 1.00 80.44 102 TYR A C 1
ATOM 823 O O . TYR A 1 102 ? -5.162 -1.518 14.606 1.00 80.44 102 TYR A O 1
ATOM 831 N N . ARG A 1 103 ? -5.784 -3.046 16.136 1.00 85.06 103 ARG A N 1
ATOM 832 C CA . ARG A 1 103 ? -4.710 -3.998 15.836 1.00 85.06 103 ARG A CA 1
ATOM 833 C C . ARG A 1 103 ? -4.714 -4.385 14.357 1.00 85.06 103 ARG A C 1
ATOM 835 O O . ARG A 1 103 ? -3.668 -4.333 13.715 1.00 85.06 103 ARG A O 1
ATOM 842 N N . GLN A 1 104 ? -5.880 -4.727 13.815 1.00 84.38 104 GLN A N 1
ATOM 843 C CA . GLN A 1 104 ? -6.046 -5.091 12.408 1.00 84.38 104 GLN A CA 1
ATOM 844 C C . GLN A 1 104 ? -5.768 -3.914 11.468 1.00 84.38 104 GLN A C 1
ATOM 846 O O . GLN A 1 104 ? -5.104 -4.092 10.446 1.00 84.38 104 GLN A O 1
ATOM 851 N N . SER A 1 105 ? -6.223 -2.711 11.824 1.00 80.06 105 SER A N 1
ATOM 852 C CA . SER A 1 105 ? -6.010 -1.505 11.016 1.00 80.06 105 SER A CA 1
ATOM 853 C C . SER A 1 105 ? -4.526 -1.138 10.931 1.00 80.06 105 SER A C 1
ATOM 855 O O . SER A 1 105 ? -4.001 -0.924 9.838 1.00 80.06 105 SER A O 1
ATOM 857 N N . PHE A 1 106 ? -3.815 -1.135 12.064 1.00 80.56 106 PHE A N 1
ATOM 858 C CA . PHE A 1 106 ? -2.374 -0.867 12.094 1.00 80.56 106 PHE A CA 1
ATOM 859 C C . PHE A 1 106 ? -1.568 -1.931 11.353 1.00 80.56 106 PHE A C 1
ATOM 861 O O . PHE A 1 106 ? -0.649 -1.595 10.607 1.00 80.56 106 PHE A O 1
ATOM 868 N N . GLU A 1 107 ? -1.917 -3.205 11.526 1.00 85.06 107 GLU A N 1
ATOM 869 C CA . GLU A 1 107 ? -1.243 -4.296 10.826 1.00 85.06 107 GLU A CA 1
ATOM 870 C C . GLU A 1 107 ? -1.453 -4.203 9.308 1.00 85.06 107 GLU A C 1
ATOM 872 O O . GLU A 1 107 ? -0.498 -4.352 8.546 1.00 85.06 107 GLU A O 1
ATOM 877 N N . SER A 1 108 ? -2.664 -3.859 8.863 1.00 82.31 108 SER A N 1
ATOM 878 C CA . SER A 1 108 ? -2.968 -3.653 7.441 1.00 82.31 108 SER A CA 1
ATOM 879 C C . SER A 1 108 ? -2.174 -2.482 6.855 1.00 82.31 108 SER A C 1
ATOM 881 O O . SER A 1 108 ? -1.553 -2.623 5.802 1.00 82.31 108 SER A O 1
ATOM 883 N N . LEU A 1 109 ? -2.117 -1.346 7.564 1.00 78.12 109 LEU A N 1
ATOM 884 C CA . LEU A 1 109 ? -1.312 -0.186 7.161 1.00 78.12 109 LEU A CA 1
ATOM 885 C C . LEU A 1 109 ? 0.178 -0.530 7.061 1.00 78.12 109 LEU A C 1
ATOM 887 O O . LEU A 1 109 ? 0.842 -0.134 6.100 1.00 78.12 109 LEU A O 1
ATOM 891 N N . ARG A 1 110 ? 0.707 -1.289 8.028 1.00 83.31 110 ARG A N 1
ATOM 892 C CA . ARG A 1 110 ? 2.101 -1.745 8.029 1.00 83.31 110 ARG A CA 1
ATOM 893 C C . ARG A 1 110 ? 2.391 -2.630 6.819 1.00 83.31 110 ARG A C 1
ATOM 895 O O . ARG A 1 110 ? 3.334 -2.357 6.080 1.00 83.31 110 ARG A O 1
ATOM 902 N N . GLN A 1 111 ? 1.573 -3.657 6.592 1.00 85.00 111 GLN A N 1
ATOM 903 C CA . GLN A 1 111 ? 1.747 -4.585 5.472 1.00 85.00 111 GLN A CA 1
ATOM 904 C C . GLN A 1 111 ? 1.685 -3.870 4.120 1.00 85.00 111 GLN A C 1
ATOM 906 O O . GLN A 1 111 ? 2.502 -4.152 3.241 1.00 85.00 111 GLN A O 1
ATOM 911 N N . LEU A 1 112 ? 0.756 -2.923 3.971 1.00 80.44 112 LEU A N 1
ATOM 912 C CA . LEU A 1 112 ? 0.613 -2.108 2.769 1.00 80.44 112 LEU A CA 1
ATOM 913 C C . LEU A 1 112 ? 1.846 -1.233 2.521 1.00 80.44 112 LEU A C 1
ATOM 915 O O . LEU A 1 112 ? 2.390 -1.236 1.418 1.00 80.44 112 LEU A O 1
ATOM 919 N N . SER A 1 113 ? 2.303 -0.523 3.554 1.00 76.19 113 SER A N 1
ATOM 920 C CA . SER A 1 113 ? 3.500 0.321 3.512 1.00 76.19 113 SER A CA 1
ATOM 921 C C . SER A 1 113 ? 4.740 -0.480 3.102 1.00 76.19 113 SER A C 1
ATOM 923 O O . SER A 1 113 ? 5.457 -0.110 2.170 1.00 76.19 113 SER A O 1
ATOM 925 N N . GLU A 1 114 ? 4.956 -1.634 3.735 1.00 84.25 114 GLU A N 1
ATOM 926 C CA . GLU A 1 114 ? 6.086 -2.505 3.423 1.00 84.25 114 GLU A CA 1
ATOM 927 C C . GLU A 1 114 ? 6.003 -3.093 2.010 1.00 84.25 114 GLU A C 1
ATOM 929 O O . GLU A 1 114 ? 7.022 -3.191 1.325 1.00 84.25 114 GLU A O 1
ATOM 934 N N . ALA A 1 115 ? 4.809 -3.492 1.563 1.00 84.38 115 ALA A N 1
ATOM 935 C CA . ALA A 1 115 ? 4.605 -3.998 0.210 1.00 84.38 115 ALA A CA 1
ATOM 936 C C . ALA A 1 115 ? 4.909 -2.920 -0.834 1.00 84.38 115 ALA A C 1
ATOM 938 O O . ALA A 1 115 ? 5.706 -3.159 -1.738 1.00 84.38 115 ALA A O 1
ATOM 939 N N . GLN A 1 116 ? 4.376 -1.713 -0.646 1.00 78.81 116 GLN A N 1
ATOM 940 C CA . GLN A 1 116 ? 4.602 -0.600 -1.559 1.00 78.81 116 GLN A CA 1
ATOM 941 C C . GLN A 1 116 ? 6.076 -0.186 -1.623 1.00 78.81 116 GLN A C 1
ATOM 943 O O . GLN A 1 116 ? 6.592 0.069 -2.709 1.00 78.81 116 GLN A O 1
ATOM 948 N N . MET A 1 117 ? 6.781 -0.168 -0.487 1.00 81.00 117 MET A N 1
ATOM 949 C CA . MET A 1 117 ? 8.216 0.130 -0.452 1.00 81.00 117 MET A CA 1
ATOM 950 C C . MET A 1 117 ? 9.039 -0.936 -1.190 1.00 81.00 117 MET A C 1
ATOM 952 O O . MET A 1 117 ? 9.950 -0.604 -1.950 1.00 81.00 117 MET A O 1
ATOM 956 N N . ARG A 1 118 ? 8.717 -2.224 -0.996 1.00 85.56 118 ARG A N 1
ATOM 957 C CA . ARG A 1 118 ? 9.388 -3.332 -1.698 1.00 85.56 118 ARG A CA 1
ATOM 958 C C . ARG A 1 118 ? 9.162 -3.273 -3.205 1.00 85.56 118 ARG A C 1
ATOM 960 O O . ARG A 1 118 ? 10.120 -3.442 -3.961 1.00 85.56 118 ARG A O 1
ATOM 967 N N . ASP A 1 119 ? 7.928 -3.025 -3.634 1.00 81.56 119 ASP A N 1
ATOM 968 C CA . ASP A 1 119 ? 7.594 -2.929 -5.054 1.00 81.56 119 ASP A CA 1
ATOM 969 C C . ASP A 1 119 ? 8.270 -1.719 -5.701 1.00 81.56 119 ASP A C 1
ATOM 971 O O . ASP A 1 119 ? 8.865 -1.857 -6.768 1.00 81.56 119 ASP A O 1
ATOM 975 N N . PHE A 1 120 ? 8.284 -0.568 -5.022 1.00 77.50 120 PHE A N 1
ATOM 976 C CA . PHE A 1 120 ? 8.998 0.621 -5.489 1.00 77.50 120 PHE A CA 1
ATOM 977 C C . PHE A 1 120 ? 10.501 0.369 -5.653 1.00 77.50 120 PHE A C 1
ATOM 979 O O . PHE A 1 120 ? 11.075 0.691 -6.696 1.00 77.50 120 PHE A O 1
ATOM 986 N N . LYS A 1 121 ? 11.138 -0.242 -4.647 1.00 82.38 121 LYS A N 1
ATOM 987 C CA . LYS A 1 121 ? 12.560 -0.599 -4.706 1.00 82.38 121 LYS A CA 1
ATOM 988 C C . LYS A 1 121 ? 12.843 -1.531 -5.886 1.00 82.38 121 LYS A C 1
ATOM 990 O O . LYS A 1 121 ? 13.732 -1.246 -6.680 1.00 82.38 121 LYS A O 1
ATOM 995 N N . THR A 1 122 ? 12.037 -2.582 -6.037 1.00 84.81 122 THR A N 1
ATOM 996 C CA . THR A 1 122 ? 12.181 -3.564 -7.122 1.00 84.81 122 THR A CA 1
ATOM 997 C C . THR A 1 122 ? 12.010 -2.914 -8.497 1.00 84.81 122 THR A C 1
ATOM 999 O O . THR A 1 122 ? 12.784 -3.187 -9.410 1.00 84.81 122 THR A O 1
ATOM 1002 N N . ALA A 1 123 ? 11.004 -2.051 -8.667 1.00 78.50 123 ALA A N 1
ATOM 1003 C CA . ALA A 1 123 ? 10.776 -1.343 -9.925 1.00 78.50 123 ALA A CA 1
ATOM 1004 C C . ALA A 1 123 ? 11.949 -0.411 -10.262 1.00 78.50 123 ALA A C 1
ATOM 1006 O O . ALA A 1 123 ? 12.433 -0.421 -11.389 1.00 78.50 123 ALA A O 1
ATOM 1007 N N . THR A 1 124 ? 12.454 0.326 -9.268 1.00 78.00 124 THR A N 1
ATOM 1008 C CA . THR A 1 124 ? 13.593 1.240 -9.431 1.00 78.00 124 THR A CA 1
ATOM 1009 C C . THR A 1 124 ? 14.873 0.495 -9.811 1.00 78.00 124 THR A C 1
ATOM 1011 O O . THR A 1 124 ? 15.579 0.926 -10.717 1.00 78.00 124 THR A O 1
ATOM 1014 N N . GLU A 1 125 ? 15.165 -0.637 -9.162 1.00 83.38 125 GLU A N 1
ATOM 1015 C CA . GLU A 1 125 ? 16.321 -1.484 -9.495 1.00 83.38 125 GLU A CA 1
ATOM 1016 C C . GLU A 1 125 ? 16.248 -1.962 -10.950 1.00 83.38 125 GLU A C 1
ATOM 1018 O O . GLU A 1 125 ? 17.192 -1.756 -11.712 1.00 83.38 125 GLU A O 1
ATOM 1023 N N . LYS A 1 126 ? 15.094 -2.486 -11.380 1.00 82.25 126 LYS A N 1
ATOM 1024 C CA . LYS A 1 126 ? 14.906 -2.937 -12.765 1.00 82.25 126 LYS A CA 1
ATOM 1025 C C . LYS A 1 126 ? 14.978 -1.793 -13.785 1.00 82.25 126 LYS A C 1
ATOM 1027 O O . LYS A 1 126 ? 15.472 -1.989 -14.893 1.00 82.25 126 LYS A O 1
ATOM 1032 N N . TRP A 1 127 ? 14.496 -0.598 -13.437 1.00 77.19 127 TRP A N 1
ATOM 1033 C CA . TRP A 1 127 ? 14.645 0.591 -14.281 1.00 77.19 127 TRP A CA 1
ATOM 1034 C C . TRP A 1 127 ? 16.109 0.981 -14.460 1.00 77.19 127 TRP A C 1
ATOM 1036 O O . TRP A 1 127 ? 16.540 1.225 -15.584 1.00 77.19 127 TRP A O 1
ATOM 1046 N N . LEU A 1 128 ? 16.883 1.004 -13.373 1.00 77.50 128 LEU A N 1
ATOM 1047 C CA . LEU A 1 128 ? 18.314 1.302 -13.419 1.00 77.50 128 LEU A CA 1
ATOM 1048 C C . LEU A 1 128 ? 19.085 0.250 -14.226 1.00 77.50 128 LEU A C 1
ATOM 1050 O O . LEU A 1 128 ? 19.956 0.613 -15.015 1.00 77.50 128 LEU A O 1
ATOM 1054 N N . GLU A 1 129 ? 18.744 -1.033 -14.090 1.00 81.75 129 GLU A N 1
ATOM 1055 C CA . GLU A 1 129 ? 19.306 -2.109 -14.917 1.00 81.75 129 GLU A CA 1
ATOM 1056 C C . GLU A 1 129 ? 19.019 -1.884 -16.404 1.00 81.75 129 GLU A C 1
ATOM 1058 O O . GLU A 1 129 ? 19.932 -1.935 -17.224 1.00 81.75 129 GLU A O 1
ATOM 1063 N N . LEU A 1 130 ? 17.774 -1.560 -16.766 1.00 76.31 130 LEU A N 1
ATOM 1064 C CA . LEU A 1 130 ? 17.410 -1.322 -18.162 1.00 76.31 130 LEU A CA 1
ATOM 1065 C C . LEU A 1 130 ? 18.101 -0.078 -18.750 1.00 76.31 130 LEU A C 1
ATOM 1067 O O . LEU A 1 130 ? 18.465 -0.074 -19.925 1.00 76.31 130 LEU A O 1
ATOM 1071 N N . MET A 1 131 ? 18.300 0.966 -17.942 1.00 71.62 131 MET A N 1
ATOM 1072 C CA . MET A 1 131 ? 18.989 2.201 -18.343 1.00 71.62 131 MET A CA 1
ATOM 1073 C C . MET A 1 131 ? 20.520 2.064 -18.375 1.00 71.62 131 MET A C 1
ATOM 1075 O O . MET A 1 131 ? 21.188 2.895 -18.984 1.00 71.62 131 MET A O 1
ATOM 1079 N N . SER A 1 132 ? 21.079 1.041 -17.722 1.00 70.12 132 SER A N 1
ATOM 1080 C CA . SER A 1 132 ? 22.522 0.758 -17.698 1.00 70.12 132 SER A CA 1
ATOM 1081 C C . SER A 1 132 ? 22.964 -0.282 -18.731 1.00 70.12 132 SER A C 1
ATOM 1083 O O . SER A 1 132 ? 24.162 -0.551 -18.839 1.00 70.12 132 SER A O 1
ATOM 1085 N N . VAL A 1 133 ? 22.036 -0.835 -19.527 1.00 58.03 133 VAL A N 1
ATOM 1086 C CA . VAL A 1 133 ? 22.386 -1.664 -20.690 1.00 58.03 133 VAL A CA 1
ATOM 1087 C C . VAL A 1 133 ? 23.226 -0.814 -21.659 1.00 58.03 133 VAL A C 1
ATOM 1089 O O . VAL A 1 133 ? 22.742 0.229 -22.104 1.00 58.03 133 VAL A O 1
ATOM 1092 N N . PRO A 1 134 ? 24.472 -1.212 -21.988 1.00 44.84 134 PRO A N 1
ATOM 1093 C CA . PRO A 1 134 ? 25.338 -0.422 -22.854 1.00 44.84 134 PRO A CA 1
ATOM 1094 C C . PRO A 1 134 ? 24.782 -0.365 -24.278 1.00 44.84 134 PRO A C 1
ATOM 1096 O O . PRO A 1 134 ? 24.313 -1.377 -24.804 1.00 44.84 134 PRO A O 1
ATOM 1099 N N . SER A 1 135 ? 24.880 0.820 -24.880 1.00 47.19 135 SER A N 1
ATOM 1100 C CA . SER A 1 135 ? 24.878 1.055 -26.330 1.00 47.19 135 SER A CA 1
ATOM 1101 C C . SER A 1 135 ? 25.958 0.253 -27.047 1.00 47.19 135 SER A C 1
ATOM 1103 O O . SER A 1 135 ? 27.092 0.251 -26.509 1.00 47.19 135 SER A O 1
#

Secondary structure (DSSP, 8-state):
-HHHHHHHHHHHHHHHHHHHHHHHHHHHHHS-----S-S---HHHHHHHHHHHHHHHHHHHHHHHHHHHHHHHHHHHHHHHHHHHHT-SSHHHHHHHHHHHHHHHHHHHHHHHHHHHHHHHHHHHHHHHHHHS--

Sequence (135 aa):
MFDQVFENLQKATESSIKMQQDLFKNWMAAFPQAPTAAVPAPTDAIELWRHKWEELMADSLKRQKELVDKNYDAATKALESIFAVEDAKSPQDYQQKVTELYRQSFESLRQLSEAQMRDFKTATEKWLELMSVPS